Protein AF-A0A090SSH6-F1 (afdb_monomer_lite)

Organism: NCBI:txid990268

Secondary structure (DSSP, 8-state):
---TTSPP-PPS--HHHHHTTTT---EEEE-SSEEEEEETTTTEEEEEETTT--EEEEEE-TTEEEEEEETTEEEEEETTSEEEEE-TT--EEEEE-S----S------

Structure (mmCIF, N/CA/C/O backbone):
data_AF-A0A090SSH6-F1
#
_entry.id   AF-A0A090SSH6-F1
#
loop_
_atom_site.group_PDB
_atom_site.id
_atom_site.type_symbol
_atom_site.label_atom_id
_atom_site.label_alt_id
_atom_site.label_comp_id
_atom_site.label_asym_id
_atom_site.label_entity_id
_atom_site.label_seq_id
_atom_site.pdbx_PDB_ins_code
_atom_site.Cartn_x
_atom_site.Cartn_y
_atom_site.Cartn_z
_atom_site.occupancy
_atom_site.B_iso_or_equiv
_atom_site.auth_seq_id
_atom_site.auth_comp_id
_atom_site.auth_asym_id
_atom_site.auth_atom_id
_atom_site.pdbx_PDB_model_num
ATOM 1 N N . MET A 1 1 ? 2.438 -8.116 -13.417 1.00 80.06 1 MET A N 1
ATOM 2 C CA . MET A 1 1 ? 2.596 -9.106 -12.321 1.00 80.06 1 MET A CA 1
ATOM 3 C C . MET A 1 1 ? 3.509 -10.237 -12.759 1.00 80.06 1 MET A C 1
ATOM 5 O O . MET A 1 1 ? 3.360 -10.682 -13.889 1.00 80.06 1 MET A O 1
ATOM 9 N N . HIS A 1 2 ? 4.419 -10.680 -11.882 1.00 87.06 2 HIS A N 1
ATOM 10 C CA . HIS A 1 2 ? 5.346 -11.783 -12.164 1.00 87.06 2 HIS A CA 1
ATOM 11 C C . HIS A 1 2 ? 4.600 -13.090 -12.453 1.00 87.06 2 HIS A C 1
ATOM 13 O O . HIS A 1 2 ? 3.627 -13.421 -11.767 1.00 87.06 2 HIS A O 1
ATOM 19 N N . ARG A 1 3 ? 5.088 -13.850 -13.434 1.00 89.62 3 ARG A N 1
ATOM 20 C CA . ARG A 1 3 ? 4.666 -15.227 -13.694 1.00 89.62 3 ARG A CA 1
ATOM 21 C C . ARG A 1 3 ? 5.851 -16.166 -13.544 1.00 89.62 3 ARG A C 1
ATOM 23 O O . ARG A 1 3 ? 6.987 -15.818 -13.856 1.00 89.62 3 ARG A O 1
ATOM 30 N N . LYS A 1 4 ? 5.569 -17.388 -13.092 1.00 92.88 4 LYS A N 1
ATOM 31 C CA . LYS A 1 4 ? 6.589 -18.422 -12.905 1.00 92.88 4 LYS A CA 1
ATOM 32 C C . LYS A 1 4 ? 7.406 -18.603 -14.189 1.00 92.88 4 LYS A C 1
ATOM 34 O O . LYS A 1 4 ? 6.842 -18.895 -15.238 1.00 92.88 4 LYS A O 1
ATOM 39 N N . GLY A 1 5 ? 8.726 -18.487 -14.068 1.00 94.88 5 GLY A N 1
ATOM 40 C CA . GLY A 1 5 ? 9.667 -18.629 -15.183 1.00 94.88 5 GLY A CA 1
ATOM 41 C C . GLY A 1 5 ? 10.027 -17.319 -15.888 1.00 94.88 5 GLY A C 1
ATOM 42 O O . GLY A 1 5 ? 10.948 -17.317 -16.696 1.00 94.88 5 GLY A O 1
ATOM 43 N N . GLU A 1 6 ? 9.360 -16.211 -15.568 1.00 95.62 6 GLU A N 1
ATOM 44 C CA . GLU A 1 6 ? 9.753 -14.878 -16.029 1.00 95.62 6 GLU A CA 1
ATOM 45 C C . GLU A 1 6 ? 10.773 -14.248 -15.067 1.00 95.62 6 GLU A C 1
ATOM 47 O O . GLU A 1 6 ? 10.913 -14.664 -13.915 1.00 95.62 6 GLU A O 1
ATOM 52 N N . ALA A 1 7 ? 11.483 -13.215 -15.519 1.00 94.25 7 ALA A N 1
ATOM 53 C CA . ALA A 1 7 ? 12.326 -12.424 -14.629 1.00 94.25 7 ALA A CA 1
ATOM 54 C C . ALA A 1 7 ? 11.475 -11.700 -13.570 1.00 94.25 7 ALA A C 1
ATOM 56 O O . ALA A 1 7 ? 10.314 -11.344 -13.804 1.00 94.25 7 ALA A O 1
ATOM 57 N N . LEU A 1 8 ? 12.061 -11.463 -12.396 1.00 92.69 8 LEU A N 1
ATOM 58 C CA . LEU A 1 8 ? 11.502 -10.498 -11.457 1.00 92.69 8 LEU A CA 1
ATOM 59 C C . LEU A 1 8 ? 11.709 -9.104 -12.044 1.00 92.69 8 LEU A C 1
ATOM 61 O O . LEU A 1 8 ? 12.808 -8.769 -12.480 1.00 92.69 8 LEU A O 1
ATOM 65 N N . VAL A 1 9 ? 10.639 -8.317 -12.075 1.00 92.38 9 VAL A N 1
ATOM 66 C CA . VAL A 1 9 ? 10.686 -6.920 -12.499 1.00 92.38 9 VAL A CA 1
ATOM 67 C C . VAL A 1 9 ? 10.215 -6.073 -11.337 1.00 92.38 9 VAL A C 1
ATOM 69 O O . VAL A 1 9 ? 9.180 -6.371 -10.736 1.00 92.38 9 VAL A O 1
ATOM 72 N N . GLU A 1 10 ? 10.989 -5.043 -11.029 1.00 92.00 10 GLU A N 1
ATOM 73 C CA . GLU A 1 10 ? 10.680 -4.103 -9.963 1.00 92.00 10 GLU A CA 1
ATOM 74 C C . GLU A 1 10 ? 9.403 -3.316 -10.288 1.00 92.00 10 GLU A C 1
ATOM 76 O O . GLU A 1 10 ? 9.053 -3.091 -11.453 1.00 92.00 10 GLU A O 1
ATOM 81 N N . LEU A 1 11 ? 8.675 -2.942 -9.237 1.00 95.69 11 LEU A N 1
ATOM 82 C CA . LEU A 1 11 ? 7.655 -1.908 -9.353 1.00 95.69 11 LEU A CA 1
ATOM 83 C C . LEU A 1 11 ? 8.351 -0.550 -9.504 1.00 95.69 11 LEU A C 1
ATOM 85 O O . LEU A 1 11 ? 9.480 -0.377 -9.051 1.00 95.69 11 LEU A O 1
ATOM 89 N N . GLY A 1 12 ? 7.678 0.398 -10.148 1.00 96.75 12 GLY A N 1
ATOM 90 C CA . GLY A 1 12 ? 8.181 1.752 -10.336 1.00 96.75 12 GLY A CA 1
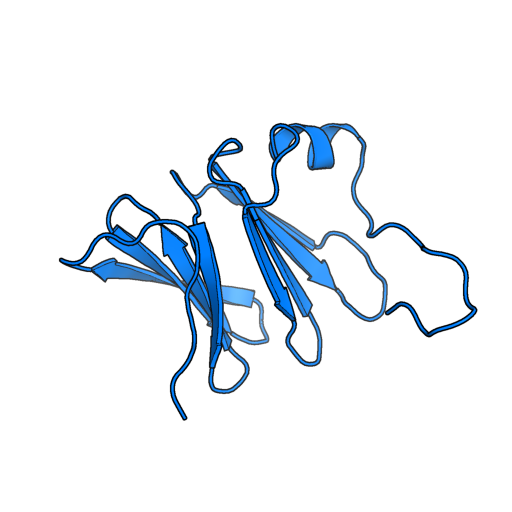ATOM 91 C C . GLY A 1 12 ? 8.382 2.501 -9.017 1.00 96.75 12 GLY A C 1
ATOM 92 O O . GLY A 1 12 ? 7.892 2.091 -7.962 1.00 96.75 12 GLY A O 1
ATOM 93 N N . GLY A 1 13 ? 9.088 3.623 -9.109 1.00 96.69 13 GLY A N 1
ATOM 94 C CA . GLY A 1 13 ? 9.514 4.449 -7.982 1.00 96.69 13 GLY A CA 1
ATOM 95 C C . GLY A 1 13 ? 11.006 4.737 -8.089 1.00 96.69 13 GLY A C 1
ATOM 96 O O . GLY A 1 13 ? 11.788 3.847 -8.427 1.00 96.69 13 GLY A O 1
ATOM 97 N N . GLU A 1 14 ? 11.388 5.976 -7.815 1.00 97.19 14 GLU A N 1
ATOM 98 C CA . GLU A 1 14 ? 12.792 6.379 -7.787 1.00 97.19 14 GLU A CA 1
ATOM 99 C C . GLU A 1 14 ? 13.477 5.851 -6.509 1.00 97.19 14 GLU A C 1
ATOM 101 O O . GLU A 1 14 ? 12.806 5.465 -5.542 1.00 97.19 14 GLU A O 1
ATOM 106 N N . PRO A 1 15 ? 14.818 5.807 -6.438 1.00 96.62 15 PRO A N 1
ATOM 107 C CA . PRO A 1 15 ? 15.522 5.376 -5.229 1.00 96.62 15 PRO A CA 1
ATOM 108 C C . PRO A 1 15 ? 15.075 6.114 -3.953 1.00 96.62 15 PRO A C 1
ATOM 110 O O . PRO A 1 15 ? 15.001 5.509 -2.881 1.00 96.62 15 PRO A O 1
ATOM 113 N N . GLU A 1 16 ? 14.728 7.398 -4.057 1.00 96.69 16 GLU A N 1
ATOM 114 C CA . GLU A 1 16 ? 14.222 8.221 -2.955 1.00 96.69 16 GLU A CA 1
ATOM 115 C C . GLU A 1 16 ? 12.825 7.783 -2.487 1.00 96.69 16 GLU A C 1
ATOM 117 O O . GLU A 1 16 ? 12.538 7.813 -1.286 1.00 96.69 16 GLU A O 1
ATOM 122 N N . ASP A 1 17 ? 11.974 7.325 -3.408 1.00 97.56 17 ASP A N 1
ATOM 123 C CA . ASP A 1 17 ? 10.653 6.775 -3.097 1.00 97.56 17 ASP A CA 1
ATOM 124 C C . ASP A 1 17 ? 10.787 5.500 -2.265 1.00 97.56 17 ASP A C 1
ATOM 126 O O . ASP A 1 17 ? 10.137 5.342 -1.229 1.00 97.56 17 ASP A O 1
ATOM 130 N N . TRP A 1 18 ? 11.701 4.612 -2.658 1.00 96.94 18 TRP A N 1
ATOM 131 C CA . TRP A 1 18 ? 12.002 3.397 -1.903 1.00 96.94 18 TRP A CA 1
ATOM 132 C C . TRP A 1 18 ? 12.676 3.691 -0.562 1.00 96.94 18 TRP A C 1
ATOM 134 O O . TRP A 1 18 ? 12.373 3.034 0.439 1.00 96.94 18 TRP A O 1
ATOM 144 N N . ALA A 1 19 ? 13.535 4.711 -0.494 1.00 97.00 19 ALA A N 1
ATOM 145 C CA . ALA A 1 19 ? 14.162 5.136 0.755 1.00 97.00 19 ALA A CA 1
ATOM 146 C C . ALA A 1 19 ? 13.122 5.556 1.809 1.00 97.00 19 ALA A C 1
ATOM 148 O O . ALA A 1 19 ? 13.324 5.318 3.004 1.00 97.00 19 ALA A O 1
ATOM 149 N N . ARG A 1 20 ? 11.959 6.085 1.394 1.00 97.25 20 ARG A N 1
ATOM 150 C CA . ARG A 1 20 ? 10.856 6.404 2.316 1.00 97.25 20 ARG A CA 1
ATOM 151 C C . ARG A 1 20 ? 10.268 5.197 3.044 1.00 97.25 20 ARG A C 1
ATOM 153 O O . ARG A 1 20 ? 9.676 5.385 4.104 1.00 97.25 20 ARG A O 1
ATOM 160 N N . PHE A 1 21 ? 10.435 3.980 2.529 1.00 97.69 21 PHE A N 1
ATOM 161 C CA . PHE A 1 21 ? 10.021 2.748 3.213 1.00 97.69 21 PHE A CA 1
ATOM 162 C C . PHE A 1 21 ? 11.015 2.311 4.295 1.00 97.69 21 PHE A C 1
ATOM 164 O O . PHE A 1 21 ? 10.782 1.308 4.970 1.00 97.69 21 PHE A O 1
ATOM 171 N N . ASN A 1 22 ? 12.134 3.027 4.465 1.00 97.19 22 ASN A N 1
ATOM 172 C CA . ASN A 1 22 ? 13.163 2.734 5.462 1.00 97.19 22 ASN A CA 1
ATOM 173 C C . ASN A 1 22 ? 13.568 1.243 5.467 1.00 97.19 22 ASN A C 1
ATOM 175 O O . ASN A 1 22 ? 13.644 0.590 6.513 1.00 97.19 22 ASN A O 1
ATOM 179 N N . HIS A 1 23 ? 13.736 0.694 4.257 1.00 94.19 23 HIS A N 1
ATOM 180 C CA . HIS A 1 23 ? 14.118 -0.696 3.985 1.00 94.19 23 HIS A CA 1
ATOM 181 C C . HIS A 1 23 ? 13.215 -1.762 4.629 1.00 94.19 23 HIS A C 1
ATOM 183 O O . HIS A 1 23 ? 13.665 -2.876 4.901 1.00 94.19 23 HIS A O 1
ATOM 189 N N . TYR A 1 24 ? 11.945 -1.443 4.891 1.00 95.44 24 TYR A N 1
ATOM 190 C CA . TYR A 1 24 ? 11.018 -2.377 5.516 1.00 95.44 24 TYR A CA 1
ATOM 191 C C . TYR A 1 24 ? 9.610 -2.253 4.944 1.00 95.44 24 TYR A C 1
ATOM 193 O O . TYR A 1 24 ? 8.974 -1.208 5.058 1.00 95.44 24 TYR A O 1
ATOM 201 N N . VAL A 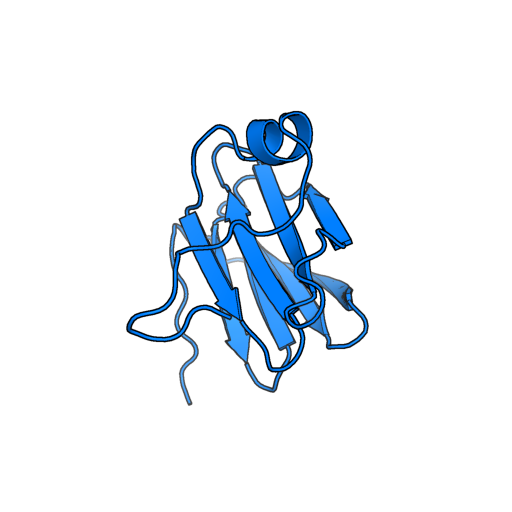1 25 ? 9.116 -3.353 4.379 1.00 95.56 25 VAL A N 1
ATOM 202 C CA . VAL A 1 25 ? 7.714 -3.530 3.998 1.00 95.56 25 VAL A CA 1
ATOM 203 C C . VAL A 1 25 ? 7.097 -4.523 4.975 1.00 95.56 25 VAL A C 1
ATOM 205 O O . VAL A 1 25 ? 7.596 -5.641 5.101 1.00 95.56 25 VAL A O 1
ATOM 208 N N . ALA A 1 26 ? 6.047 -4.114 5.686 1.00 94.62 26 ALA A N 1
ATOM 209 C CA . ALA A 1 26 ? 5.383 -4.974 6.664 1.00 94.62 26 ALA A CA 1
ATOM 210 C C . ALA A 1 26 ? 4.314 -5.850 6.026 1.00 94.62 26 ALA A C 1
ATOM 212 O O . ALA A 1 26 ? 4.264 -7.041 6.299 1.00 94.62 26 ALA A O 1
ATOM 213 N N . SER A 1 27 ? 3.458 -5.268 5.189 1.00 96.69 27 SER A N 1
ATOM 214 C CA . SER A 1 27 ? 2.305 -5.956 4.623 1.00 96.69 27 SER A CA 1
ATOM 215 C C . SER A 1 27 ? 2.062 -5.503 3.187 1.00 96.69 27 SER A C 1
ATOM 217 O O . SER A 1 27 ? 2.394 -4.377 2.811 1.00 96.69 27 SER A O 1
ATOM 219 N N . ILE A 1 28 ? 1.502 -6.399 2.375 1.00 96.50 28 ILE A N 1
ATOM 220 C CA . ILE A 1 28 ? 1.175 -6.153 0.970 1.00 96.50 28 ILE A CA 1
ATOM 221 C C . ILE A 1 28 ? -0.198 -6.748 0.679 1.00 96.50 28 ILE A C 1
ATOM 223 O O . ILE A 1 28 ? -0.499 -7.865 1.100 1.00 96.50 28 ILE A O 1
ATOM 227 N N . ALA A 1 29 ? -1.004 -6.035 -0.099 1.00 97.12 29 ALA A N 1
ATOM 228 C CA . ALA A 1 29 ? -2.214 -6.577 -0.696 1.00 97.12 29 ALA A CA 1
ATOM 229 C C . ALA A 1 29 ? -2.365 -6.080 -2.135 1.00 97.12 29 ALA A C 1
ATOM 231 O O . ALA A 1 29 ? -1.787 -5.066 -2.526 1.00 97.12 29 ALA A O 1
ATOM 232 N N . ALA A 1 30 ? -3.165 -6.785 -2.929 1.00 97.12 30 ALA A N 1
ATOM 233 C CA . ALA A 1 30 ? -3.445 -6.403 -4.305 1.00 97.12 30 ALA A CA 1
ATOM 234 C C . ALA A 1 30 ? -4.937 -6.545 -4.609 1.00 97.12 30 ALA A C 1
ATOM 236 O O . ALA A 1 30 ? -5.544 -7.563 -4.278 1.00 97.12 30 ALA A O 1
ATOM 237 N N . THR A 1 31 ? -5.505 -5.534 -5.260 1.00 96.81 31 THR A N 1
ATOM 238 C CA . THR A 1 31 ? -6.823 -5.610 -5.897 1.00 96.81 31 THR A CA 1
ATOM 239 C C . THR A 1 31 ? -6.659 -6.068 -7.351 1.00 96.81 31 THR A C 1
ATOM 241 O O . THR A 1 31 ? -5.577 -6.493 -7.788 1.00 96.81 31 THR A O 1
ATOM 244 N N . GLU A 1 32 ? -7.735 -5.989 -8.133 1.00 95.25 32 GLU A N 1
ATOM 245 C CA . GLU A 1 32 ? -7.666 -6.208 -9.577 1.00 95.25 32 GLU A CA 1
ATOM 246 C C . GLU A 1 32 ? -6.745 -5.197 -10.272 1.00 95.25 32 GLU A C 1
ATOM 248 O O . GLU A 1 32 ? -5.962 -5.600 -11.130 1.00 95.25 32 GLU A O 1
ATOM 253 N N . SER A 1 33 ? -6.771 -3.924 -9.861 1.00 96.81 33 SER A N 1
ATOM 254 C CA . SER A 1 33 ? -6.073 -2.821 -10.537 1.00 96.81 33 SER A CA 1
ATOM 255 C C . SER A 1 33 ? -4.834 -2.291 -9.815 1.00 96.81 33 SER A C 1
ATOM 257 O O . SER A 1 33 ? -3.954 -1.745 -10.472 1.00 96.81 33 SER A O 1
ATOM 259 N N . HIS A 1 34 ? -4.713 -2.478 -8.500 1.00 98.25 34 HIS A N 1
ATOM 260 C CA . HIS A 1 34 ? -3.671 -1.822 -7.708 1.00 98.25 34 HIS A CA 1
ATOM 261 C C . HIS A 1 34 ? -2.933 -2.784 -6.777 1.00 98.25 34 HIS A C 1
ATOM 263 O O . HIS A 1 34 ? -3.450 -3.834 -6.387 1.00 98.25 34 HIS A O 1
ATOM 269 N N . ILE A 1 35 ? -1.726 -2.389 -6.382 1.00 98.12 35 ILE A N 1
ATOM 270 C CA . ILE A 1 35 ? -0.929 -3.019 -5.324 1.00 98.12 35 ILE A CA 1
ATOM 271 C C . ILE A 1 35 ? -0.712 -1.976 -4.230 1.00 98.12 35 ILE A C 1
ATOM 273 O O . ILE A 1 35 ? -0.405 -0.830 -4.543 1.00 98.12 35 ILE A O 1
ATOM 277 N N . LEU A 1 36 ? -0.842 -2.368 -2.963 1.00 98.50 36 LEU A N 1
ATOM 278 C CA . LEU A 1 36 ? -0.521 -1.523 -1.816 1.00 98.50 36 LEU A CA 1
ATOM 279 C C . LEU A 1 36 ? 0.493 -2.228 -0.922 1.00 98.50 36 LEU A C 1
ATOM 281 O O . LEU A 1 36 ? 0.307 -3.399 -0.594 1.00 98.50 36 LEU A O 1
ATOM 285 N N . ALA A 1 37 ? 1.528 -1.502 -0.500 1.00 98.00 37 ALA A N 1
ATOM 286 C CA . ALA A 1 37 ? 2.516 -1.973 0.467 1.00 98.00 37 ALA A CA 1
ATOM 287 C C . ALA A 1 37 ? 2.656 -0.979 1.623 1.00 98.00 37 ALA A C 1
ATOM 289 O O . ALA A 1 37 ? 2.679 0.231 1.401 1.00 98.00 37 ALA A O 1
ATOM 290 N N . THR A 1 38 ? 2.770 -1.480 2.850 1.00 98.00 38 THR A N 1
ATOM 291 C CA . THR A 1 38 ? 2.889 -0.672 4.072 1.00 98.00 38 THR A CA 1
ATOM 292 C C . THR A 1 38 ? 4.301 -0.713 4.651 1.00 98.00 38 THR A C 1
ATOM 294 O O . THR A 1 38 ? 5.015 -1.707 4.520 1.00 98.00 38 THR A O 1
ATOM 297 N N . SER A 1 39 ? 4.696 0.357 5.340 1.00 97.50 39 SER A N 1
ATOM 298 C CA . SER A 1 39 ? 5.941 0.448 6.097 1.00 97.50 39 SER A CA 1
ATOM 299 C C . SER A 1 39 ? 5.728 1.153 7.442 1.00 97.50 39 SER A C 1
ATOM 301 O O . SER A 1 39 ? 5.644 2.385 7.491 1.00 97.50 39 SER A O 1
ATOM 303 N N . PRO A 1 40 ? 5.734 0.403 8.557 1.00 95.94 40 PRO A N 1
ATOM 304 C CA . PRO A 1 40 ? 5.737 0.973 9.898 1.00 95.94 40 PRO A CA 1
ATOM 305 C C . PRO A 1 40 ? 6.976 1.839 10.135 1.00 95.94 40 PRO A C 1
ATOM 307 O O . PRO A 1 40 ? 6.884 2.968 10.604 1.00 95.94 40 PRO A O 1
ATOM 310 N N . ARG A 1 41 ? 8.153 1.336 9.734 1.00 96.44 41 ARG A N 1
ATOM 311 C CA . ARG A 1 41 ? 9.440 2.026 9.921 1.00 96.44 41 ARG A CA 1
ATOM 312 C C . ARG A 1 41 ? 9.576 3.280 9.065 1.00 96.44 41 ARG A C 1
ATOM 314 O O . ARG A 1 41 ? 10.280 4.204 9.463 1.00 96.44 41 ARG A O 1
ATOM 321 N N . GLY A 1 42 ? 8.945 3.286 7.895 1.00 97.56 42 GLY A N 1
ATOM 322 C CA . GLY A 1 42 ? 8.853 4.433 6.999 1.00 97.56 42 GLY A CA 1
ATOM 323 C C . GLY A 1 42 ? 7.693 5.378 7.320 1.00 97.56 42 GLY A C 1
ATOM 324 O O . GLY A 1 42 ? 7.602 6.448 6.721 1.00 97.56 42 GLY A O 1
ATOM 325 N N . ASN A 1 43 ? 6.805 5.008 8.255 1.00 97.38 43 ASN A N 1
ATOM 326 C CA . ASN A 1 43 ? 5.555 5.715 8.548 1.00 97.38 43 ASN A CA 1
ATOM 327 C C . ASN A 1 43 ? 4.744 6.026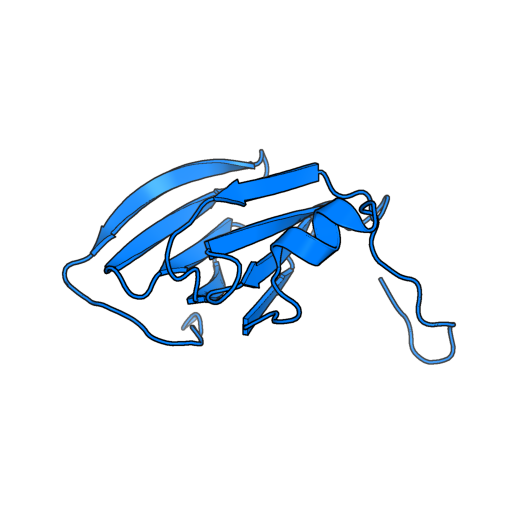 7.279 1.00 97.38 43 ASN A C 1
ATOM 329 O O . ASN A 1 43 ? 4.237 7.140 7.096 1.00 97.38 43 ASN A O 1
ATOM 333 N N . CYS A 1 44 ? 4.666 5.061 6.362 1.00 98.06 44 CYS A N 1
ATOM 334 C CA . CYS A 1 44 ? 4.066 5.280 5.057 1.00 98.06 44 CYS A CA 1
ATOM 335 C C . CYS A 1 44 ? 3.451 4.018 4.452 1.00 98.06 44 CYS A C 1
ATOM 337 O O . CYS A 1 44 ? 3.684 2.899 4.905 1.00 98.06 44 CYS A O 1
ATOM 339 N N . TYR A 1 45 ? 2.657 4.211 3.407 1.00 98.38 45 TYR A N 1
ATOM 340 C CA . TYR A 1 45 ? 2.279 3.153 2.482 1.00 98.38 45 TYR A CA 1
ATOM 341 C C . TYR A 1 45 ? 2.330 3.674 1.046 1.00 98.38 45 TYR A C 1
ATOM 343 O O . TYR A 1 45 ? 2.057 4.852 0.804 1.00 98.38 45 TYR A O 1
ATOM 351 N N . GLY A 1 46 ? 2.680 2.802 0.106 1.00 98.44 46 GLY A N 1
ATOM 352 C CA . GLY A 1 46 ? 2.707 3.103 -1.326 1.00 98.44 46 GLY A CA 1
ATOM 353 C C . GLY A 1 46 ? 1.597 2.388 -2.073 1.00 98.44 46 GLY A C 1
ATOM 354 O O . GLY A 1 46 ? 1.165 1.314 -1.651 1.00 98.44 46 GLY A O 1
ATOM 355 N N . ILE A 1 47 ? 1.149 2.990 -3.171 1.00 98.69 47 ILE A N 1
ATOM 356 C CA . ILE A 1 47 ? 0.166 2.422 -4.092 1.00 98.69 47 ILE A CA 1
ATOM 357 C C . ILE A 1 47 ? 0.759 2.429 -5.496 1.00 98.69 47 ILE A C 1
ATOM 359 O O . ILE A 1 47 ? 1.230 3.464 -5.963 1.00 98.69 47 ILE A O 1
ATOM 363 N N . TRP A 1 48 ? 0.690 1.287 -6.171 1.00 98.50 48 TRP A N 1
ATOM 364 C CA . TRP A 1 48 ? 1.136 1.119 -7.549 1.00 98.50 48 TRP A CA 1
ATOM 365 C C . TRP A 1 48 ? -0.020 0.689 -8.440 1.00 98.50 48 TRP A C 1
ATOM 367 O O . TRP A 1 48 ? -0.869 -0.107 -8.022 1.00 98.50 48 TRP A O 1
ATOM 377 N N . ASP A 1 49 ? -0.007 1.157 -9.685 1.00 97.81 49 ASP A N 1
ATOM 378 C CA . ASP A 1 49 ? -0.840 0.592 -10.739 1.00 97.81 49 ASP A CA 1
ATOM 379 C C . ASP A 1 49 ? -0.296 -0.789 -11.120 1.00 97.81 49 ASP A C 1
ATOM 381 O O . ASP A 1 49 ? 0.899 -0.982 -11.350 1.00 97.81 49 ASP A O 1
ATOM 385 N N . LYS A 1 50 ? -1.162 -1.796 -11.170 1.00 95.44 50 LYS A N 1
ATOM 386 C CA . LYS A 1 50 ? -0.746 -3.185 -11.400 1.00 95.44 50 LYS A CA 1
ATOM 387 C C . LYS A 1 50 ? -0.431 -3.478 -12.871 1.00 95.44 50 LYS A C 1
ATOM 389 O O . LYS A 1 50 ? 0.304 -4.434 -13.150 1.00 95.44 50 LYS A O 1
ATOM 394 N N . ALA A 1 51 ? -1.006 -2.710 -13.796 1.00 94.94 51 ALA A N 1
ATOM 395 C CA . ALA A 1 51 ? -0.836 -2.870 -15.234 1.00 94.94 51 ALA A CA 1
ATOM 396 C C . ALA A 1 51 ? 0.438 -2.169 -15.727 1.00 94.94 51 ALA A C 1
ATOM 398 O O . ALA A 1 51 ? 1.276 -2.818 -16.358 1.00 94.94 51 ALA A O 1
ATOM 399 N N . THR A 1 52 ? 0.619 -0.887 -15.402 1.00 96.19 52 THR A N 1
ATOM 400 C CA . THR A 1 52 ? 1.799 -0.099 -15.790 1.00 96.19 52 THR A CA 1
ATOM 401 C C . THR A 1 52 ? 2.995 -0.380 -14.882 1.00 96.19 52 THR A C 1
ATOM 403 O O . THR A 1 52 ? 4.134 -0.352 -15.354 1.00 96.19 52 THR A O 1
ATOM 406 N N . ARG A 1 53 ? 2.741 -0.791 -13.627 1.00 96.31 53 ARG A N 1
ATOM 407 C CA . ARG A 1 53 ? 3.712 -0.925 -12.519 1.00 96.31 53 ARG A CA 1
ATOM 408 C C . ARG A 1 53 ? 4.200 0.412 -11.981 1.00 96.31 53 ARG A C 1
ATOM 410 O O . ARG A 1 53 ? 5.121 0.423 -11.172 1.00 96.31 53 ARG A O 1
ATOM 417 N N . GLU A 1 54 ? 3.613 1.520 -12.406 1.00 97.88 54 GLU A N 1
ATOM 418 C CA . GLU A 1 54 ? 4.017 2.843 -11.950 1.00 97.88 54 GLU A CA 1
ATOM 419 C C . GLU A 1 54 ? 3.617 3.055 -10.491 1.00 97.88 54 GLU A C 1
ATOM 421 O O . GLU A 1 54 ? 2.552 2.618 -10.042 1.00 97.88 54 GLU A O 1
ATOM 426 N N . LEU A 1 55 ? 4.493 3.727 -9.746 1.00 98.44 55 LEU A N 1
ATOM 427 C CA . LEU A 1 55 ? 4.164 4.240 -8.426 1.00 98.44 55 LEU A CA 1
ATOM 428 C C . LEU A 1 55 ? 3.191 5.405 -8.599 1.00 98.44 55 LEU A C 1
ATOM 430 O O . LEU A 1 55 ? 3.521 6.399 -9.240 1.00 98.44 55 LEU A O 1
ATOM 434 N N . LEU A 1 56 ? 2.001 5.278 -8.020 1.00 98.44 56 LEU A N 1
ATOM 435 C CA . LEU A 1 56 ? 0.974 6.314 -8.085 1.00 98.44 56 LEU A CA 1
ATOM 436 C C . LEU A 1 56 ? 1.114 7.293 -6.923 1.00 98.44 56 LEU A C 1
ATOM 438 O O . LEU A 1 56 ? 1.063 8.505 -7.111 1.00 98.44 56 LEU A O 1
ATOM 442 N N . GLU A 1 57 ? 1.279 6.769 -5.706 1.00 97.88 57 GLU A N 1
ATOM 443 C CA . GLU A 1 57 ? 1.318 7.583 -4.494 1.00 97.88 57 GLU A CA 1
ATOM 444 C C . GLU A 1 57 ? 2.146 6.921 -3.387 1.00 97.88 57 GLU A C 1
ATOM 446 O O . GLU A 1 57 ? 2.071 5.707 -3.196 1.00 97.88 57 GLU A O 1
ATOM 451 N N . ILE A 1 58 ? 2.827 7.729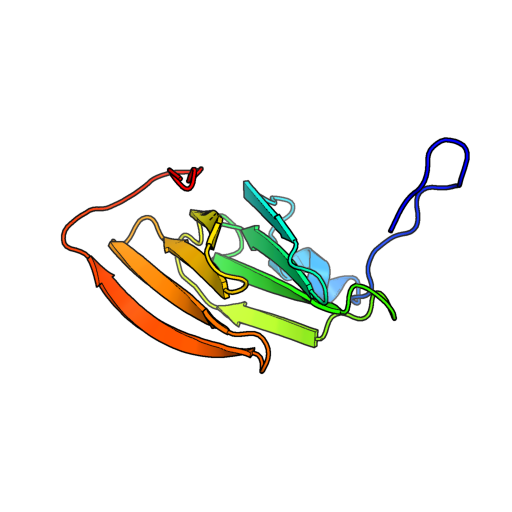 -2.563 1.00 98.44 58 ILE A N 1
ATOM 452 C CA . ILE A 1 58 ? 3.299 7.316 -1.232 1.00 98.44 58 ILE A CA 1
ATOM 453 C C . ILE A 1 58 ? 2.691 8.229 -0.172 1.00 98.44 58 ILE A C 1
ATOM 455 O O . ILE A 1 58 ? 3.082 9.389 -0.004 1.00 98.44 58 ILE A O 1
ATOM 459 N N . ASN A 1 59 ? 1.791 7.665 0.622 1.00 98.44 59 ASN A N 1
ATOM 460 C CA . ASN A 1 59 ? 1.028 8.367 1.640 1.00 98.44 59 ASN A CA 1
ATOM 461 C C . ASN A 1 59 ? 1.665 8.210 3.023 1.00 98.44 59 ASN A C 1
ATOM 463 O O . ASN A 1 59 ? 2.166 7.143 3.375 1.00 98.44 59 ASN A O 1
ATOM 467 N N . ALA A 1 60 ? 1.629 9.272 3.828 1.00 97.62 60 ALA A N 1
ATOM 468 C CA . ALA A 1 60 ? 2.066 9.219 5.219 1.00 97.62 60 ALA A CA 1
ATOM 469 C C . ALA A 1 60 ? 0.989 8.572 6.103 1.00 97.62 60 ALA A C 1
ATOM 471 O O . ALA A 1 60 ? -0.179 8.964 6.083 1.00 97.62 60 ALA A O 1
ATOM 472 N N . LEU A 1 61 ? 1.399 7.604 6.914 1.00 96.69 61 LE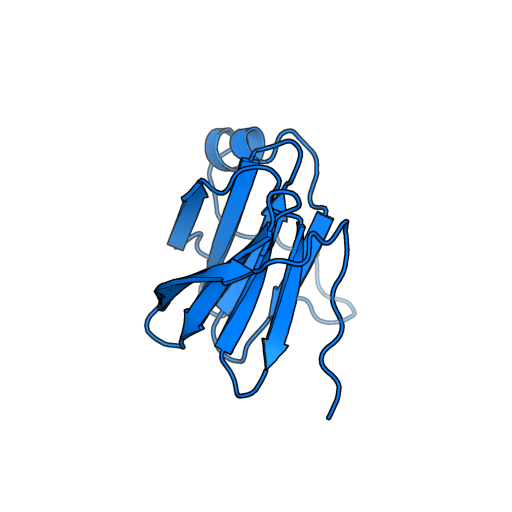U A N 1
ATOM 473 C CA . LEU A 1 61 ? 0.576 6.964 7.931 1.00 96.69 61 LEU A CA 1
ATOM 474 C C . LEU A 1 61 ? 1.510 6.471 9.042 1.00 96.69 61 LEU A C 1
ATOM 476 O O . LEU A 1 61 ? 2.244 5.508 8.820 1.00 96.69 61 LEU A O 1
ATOM 480 N N . PRO A 1 62 ? 1.511 7.121 10.219 1.00 95.25 62 PRO A N 1
ATOM 481 C CA . PRO A 1 62 ? 2.316 6.669 11.344 1.00 95.25 62 PRO A CA 1
ATOM 482 C C . PRO A 1 62 ? 2.046 5.203 11.649 1.00 95.25 62 PRO A C 1
ATOM 484 O O . PRO A 1 62 ? 0.884 4.802 11.719 1.00 95.25 62 PRO A O 1
ATOM 487 N N . ASP A 1 63 ? 3.109 4.425 11.813 1.00 94.81 63 ASP A N 1
ATOM 488 C CA . ASP A 1 63 ? 3.029 3.005 12.153 1.00 94.81 63 ASP A CA 1
ATOM 489 C C . ASP A 1 63 ? 2.099 2.194 11.223 1.00 94.81 63 ASP A C 1
ATOM 491 O O . ASP A 1 63 ? 1.310 1.357 11.669 1.00 94.81 63 ASP A O 1
ATOM 495 N N . ALA A 1 64 ? 2.134 2.498 9.916 1.00 96.19 64 ALA A N 1
ATOM 496 C CA . ALA A 1 64 ? 1.363 1.813 8.878 1.00 96.19 64 ALA A CA 1
ATOM 497 C C . ALA A 1 64 ? 1.647 0.307 8.893 1.00 96.19 64 ALA A C 1
ATOM 499 O O . ALA A 1 64 ? 2.714 -0.122 8.472 1.00 96.19 64 ALA A O 1
ATOM 500 N N . SER A 1 65 ? 0.688 -0.486 9.360 1.00 93.50 65 SER A N 1
ATOM 501 C CA . SER A 1 65 ? 0.886 -1.888 9.724 1.00 93.50 65 SER A CA 1
ATOM 502 C C . SER A 1 65 ? 0.292 -2.830 8.679 1.00 93.50 65 SER A C 1
ATOM 504 O O . SER A 1 65 ? 0.921 -3.084 7.654 1.00 93.50 65 SER A O 1
ATOM 506 N N . GLY A 1 66 ? -0.915 -3.349 8.901 1.00 95.69 66 GLY A N 1
ATOM 507 C CA . GLY A 1 66 ? -1.513 -4.362 8.038 1.00 95.69 66 GLY A CA 1
ATOM 508 C C . GLY A 1 66 ? -2.248 -3.751 6.857 1.00 95.69 66 GLY A C 1
ATOM 509 O O . GLY A 1 66 ? -2.831 -2.676 6.974 1.00 95.69 66 GLY A O 1
ATOM 510 N N . VAL A 1 67 ? -2.289 -4.466 5.735 1.00 97.56 67 VAL A N 1
ATOM 511 C CA . VAL A 1 67 ? -3.246 -4.195 4.658 1.00 97.56 67 VAL A CA 1
ATOM 512 C C . VAL A 1 67 ? -3.977 -5.474 4.264 1.00 97.56 67 VAL A C 1
ATOM 514 O O . VAL A 1 67 ? -3.379 -6.539 4.138 1.00 97.56 67 VAL A O 1
ATOM 517 N N . VAL A 1 68 ? -5.286 -5.362 4.046 1.00 97.12 68 VAL A N 1
ATOM 518 C CA . VAL A 1 68 ? -6.118 -6.406 3.429 1.00 97.12 68 VAL A CA 1
ATOM 519 C C . VAL A 1 68 ? -7.002 -5.816 2.347 1.00 97.12 68 VAL A C 1
ATOM 521 O O . VAL A 1 68 ? -7.303 -4.623 2.364 1.00 97.12 68 VAL A O 1
ATOM 524 N N . VAL A 1 69 ? -7.464 -6.674 1.441 1.00 97.25 69 VAL A N 1
ATOM 525 C CA . VAL A 1 69 ? -8.539 -6.343 0.505 1.00 97.25 69 VAL A CA 1
ATOM 526 C C . VAL A 1 69 ? -9.843 -6.953 1.002 1.00 97.25 69 VAL A C 1
ATOM 528 O O . VAL A 1 69 ? -9.899 -8.142 1.314 1.00 97.25 69 VAL A O 1
ATOM 531 N N . LYS A 1 70 ? -10.902 -6.145 1.054 1.00 95.75 70 LYS A N 1
ATOM 532 C CA . LYS A 1 70 ? -12.271 -6.601 1.308 1.00 95.75 70 LYS A CA 1
ATOM 533 C C . LYS A 1 70 ? -13.212 -5.857 0.372 1.00 95.75 70 LYS A C 1
ATOM 535 O O . LYS A 1 70 ? -13.143 -4.641 0.276 1.00 95.75 70 LYS A O 1
ATOM 540 N N . ASN A 1 71 ? -14.077 -6.588 -0.332 1.00 94.25 71 ASN A N 1
ATOM 541 C CA . ASN A 1 71 ? -15.022 -6.021 -1.306 1.00 94.25 71 ASN A CA 1
ATOM 542 C C . ASN A 1 71 ? -14.357 -5.121 -2.372 1.00 94.25 71 ASN A C 1
ATOM 544 O O . ASN A 1 71 ? -14.939 -4.131 -2.797 1.00 94.25 71 ASN A O 1
ATOM 548 N N . GLY A 1 72 ? -13.129 -5.452 -2.786 1.00 94.94 72 GLY A N 1
ATOM 549 C CA . GLY A 1 72 ? -12.369 -4.668 -3.768 1.00 94.94 72 GLY A CA 1
ATOM 550 C C . GLY A 1 72 ? -11.713 -3.395 -3.221 1.00 94.94 72 GLY A C 1
ATOM 551 O O . GLY A 1 72 ? -11.022 -2.714 -3.972 1.00 94.94 72 GLY A O 1
ATOM 552 N N . GLU A 1 73 ? -11.875 -3.093 -1.933 1.00 97.38 73 GLU A N 1
ATOM 553 C CA . GLU A 1 73 ? -11.263 -1.943 -1.265 1.00 97.38 73 GLU A CA 1
ATOM 554 C C . GLU A 1 73 ? -10.064 -2.383 -0.427 1.00 97.38 73 GLU A C 1
ATOM 556 O O . GLU A 1 73 ? -10.076 -3.458 0.183 1.00 97.38 73 GLU A O 1
ATOM 561 N N . PHE A 1 74 ? -9.040 -1.535 -0.342 1.00 98.19 74 PHE A N 1
ATOM 562 C CA . PHE A 1 74 ? -7.990 -1.718 0.651 1.00 98.19 74 PHE A CA 1
ATOM 563 C C . PHE A 1 74 ? -8.453 -1.219 2.010 1.00 98.19 74 PHE A C 1
ATOM 565 O O . PHE A 1 74 ? -9.063 -0.158 2.135 1.00 98.19 74 PHE A O 1
ATOM 572 N N . HIS A 1 75 ? -8.076 -1.961 3.041 1.00 97.12 75 HIS A N 1
ATOM 573 C CA . HIS A 1 75 ? -8.172 -1.542 4.426 1.00 97.12 75 HIS A CA 1
ATOM 574 C C . HIS A 1 75 ? -6.773 -1.601 5.028 1.00 97.12 75 HIS A C 1
ATOM 576 O O . HIS A 1 75 ? -6.210 -2.685 5.177 1.00 97.12 75 HIS A O 1
ATOM 582 N N . VAL A 1 76 ? -6.226 -0.433 5.351 1.00 97.12 76 VAL A N 1
ATOM 583 C CA . VAL A 1 76 ? -4.887 -0.263 5.918 1.00 97.12 76 VAL A CA 1
ATOM 584 C C . VAL A 1 76 ? -5.016 0.071 7.394 1.00 97.12 76 VAL A C 1
ATOM 586 O O . VAL A 1 76 ? -5.769 0.975 7.759 1.00 97.12 76 VAL A O 1
ATOM 589 N N . SER A 1 77 ? -4.284 -0.636 8.242 1.00 95.56 77 SER A N 1
ATOM 590 C CA . SER A 1 77 ? -4.245 -0.405 9.679 1.00 95.56 77 SER A CA 1
ATOM 591 C C . SER A 1 77 ? -2.981 0.324 10.103 1.00 95.56 77 SER A C 1
ATOM 593 O O . SER A 1 77 ? -1.995 0.413 9.371 1.00 95.56 77 SER A O 1
ATOM 595 N N . SER A 1 78 ? -3.024 0.868 11.309 1.00 94.25 78 SER A N 1
ATOM 596 C CA . SER A 1 78 ? -1.899 1.522 11.953 1.00 94.25 78 SER A CA 1
ATOM 597 C C . SER A 1 78 ? -1.896 1.180 13.439 1.00 94.25 78 SER A C 1
ATOM 599 O O . SER A 1 78 ? -2.968 1.099 14.054 1.00 94.25 78 SER A O 1
ATOM 601 N N . GLY A 1 79 ? -0.711 1.019 14.030 1.00 92.50 79 GLY A N 1
ATOM 602 C CA . GLY A 1 79 ? -0.586 0.685 15.451 1.00 92.50 79 GLY A CA 1
ATOM 603 C C . GLY A 1 79 ? -1.009 1.811 16.396 1.00 92.50 79 GLY A C 1
ATOM 604 O O . GLY A 1 79 ? -1.281 1.559 17.565 1.00 92.50 79 GLY A O 1
ATOM 605 N N . ILE A 1 80 ? -1.241 3.029 15.888 1.00 91.88 80 ILE A N 1
ATOM 606 C CA . ILE A 1 80 ? -1.908 4.100 16.652 1.00 91.88 80 ILE A CA 1
ATOM 607 C C . ILE A 1 80 ? -3.448 4.025 16.598 1.00 91.88 80 ILE A C 1
ATOM 609 O O . ILE A 1 80 ? -4.128 4.967 16.999 1.00 91.88 80 ILE A O 1
ATOM 613 N N . GLY A 1 81 ? -4.016 2.928 16.083 1.00 92.62 81 GLY A N 1
ATOM 614 C CA . GLY A 1 81 ? -5.463 2.684 16.016 1.00 92.62 81 GLY A CA 1
ATOM 615 C C . GLY A 1 81 ? -6.160 3.339 14.822 1.00 92.62 81 GLY A C 1
ATOM 616 O O . GLY A 1 81 ? -7.387 3.328 14.728 1.00 92.62 81 GLY A O 1
ATOM 617 N N . ARG A 1 82 ? -5.409 3.923 13.881 1.00 94.56 82 ARG A N 1
ATOM 618 C CA . ARG A 1 82 ? -5.977 4.508 12.661 1.00 94.56 82 ARG A CA 1
ATOM 619 C C . ARG A 1 82 ? -6.258 3.423 11.624 1.00 94.56 82 ARG A C 1
ATOM 621 O O . ARG A 1 82 ? -5.458 2.511 11.440 1.00 94.56 82 ARG A O 1
ATOM 628 N N . VAL A 1 83 ? -7.368 3.567 10.909 1.00 95.75 83 VAL A N 1
ATOM 629 C CA . VAL A 1 83 ? -7.710 2.729 9.758 1.00 95.75 83 VAL A CA 1
ATOM 630 C C . VAL A 1 83 ? -7.998 3.616 8.557 1.00 95.75 83 VAL A C 1
ATOM 632 O O . VAL A 1 83 ? -8.727 4.603 8.670 1.00 95.75 83 VAL A O 1
ATOM 635 N N . VAL A 1 84 ? -7.435 3.254 7.407 1.00 97.44 84 VAL A N 1
ATOM 636 C CA . VAL A 1 84 ? -7.664 3.920 6.124 1.00 97.44 84 VAL A CA 1
ATOM 637 C C . VAL A 1 84 ? -8.336 2.933 5.178 1.00 97.44 84 VAL A C 1
ATOM 639 O O . VAL A 1 84 ? -7.785 1.874 4.890 1.00 97.44 84 VAL A O 1
ATOM 642 N N . LYS A 1 85 ? -9.529 3.277 4.696 1.00 97.88 85 LYS A N 1
ATOM 643 C CA . LYS A 1 85 ? -10.193 2.592 3.584 1.00 97.88 85 LYS A CA 1
ATOM 644 C C . LYS A 1 85 ? -9.869 3.307 2.288 1.00 97.88 85 LYS A C 1
ATOM 646 O O . LYS A 1 85 ? -9.919 4.536 2.257 1.00 97.88 85 LYS A O 1
ATOM 651 N N . ILE A 1 86 ? -9.554 2.547 1.248 1.00 98.56 86 ILE A N 1
ATOM 652 C CA . ILE A 1 86 ? -9.184 3.076 -0.063 1.00 98.56 86 ILE A CA 1
ATOM 653 C C . ILE A 1 86 ? -9.964 2.301 -1.117 1.00 98.56 86 ILE A C 1
ATOM 655 O O . ILE A 1 86 ? -9.804 1.085 -1.234 1.00 98.56 86 ILE A O 1
ATOM 659 N N . ASN A 1 87 ? -10.823 3.001 -1.853 1.00 97.75 87 ASN A N 1
ATOM 660 C CA . ASN A 1 87 ? -11.628 2.394 -2.908 1.00 97.75 87 ASN A CA 1
ATOM 661 C C . ASN A 1 87 ? -10.853 2.309 -4.241 1.00 97.75 87 ASN A C 1
ATOM 663 O O . ASN A 1 87 ? -9.680 2.677 -4.325 1.00 97.75 87 ASN A O 1
ATOM 667 N N . ALA A 1 88 ? -11.517 1.819 -5.290 1.00 95.56 88 ALA A N 1
ATOM 668 C CA . ALA A 1 88 ? -10.914 1.643 -6.613 1.00 95.56 88 ALA A CA 1
ATOM 669 C C . ALA A 1 88 ? -10.459 2.958 -7.280 1.00 95.56 88 ALA A C 1
ATOM 671 O O . ALA A 1 88 ? -9.503 2.931 -8.050 1.00 95.56 88 ALA A O 1
ATOM 672 N N . ASP A 1 89 ? -11.088 4.087 -6.937 1.00 96.88 89 ASP A N 1
ATOM 673 C CA . ASP A 1 89 ? -10.738 5.433 -7.419 1.00 96.88 89 ASP A CA 1
ATOM 674 C C . ASP A 1 89 ? -9.658 6.104 -6.546 1.00 96.88 89 ASP A C 1
ATOM 676 O O . ASP A 1 89 ? -9.443 7.313 -6.619 1.00 96.88 89 ASP A O 1
ATOM 680 N N . LEU A 1 90 ? -9.015 5.333 -5.658 1.00 97.62 90 LEU A N 1
ATOM 681 C CA . LEU A 1 90 ? -8.030 5.787 -4.671 1.00 97.62 90 LEU A CA 1
ATOM 682 C C . LEU A 1 90 ? -8.552 6.845 -3.684 1.00 97.62 90 LEU A C 1
ATOM 684 O O . LEU A 1 90 ? -7.763 7.485 -2.975 1.00 97.62 90 LEU A O 1
ATOM 688 N N . ALA A 1 91 ? -9.877 6.989 -3.574 1.00 98.00 91 ALA A N 1
ATOM 689 C CA . ALA A 1 91 ? -10.511 7.846 -2.586 1.00 98.00 91 ALA A CA 1
ATOM 690 C C . ALA A 1 91 ? -10.356 7.234 -1.190 1.00 98.00 91 ALA A C 1
ATOM 692 O O . ALA A 1 91 ? -10.605 6.045 -0.974 1.00 98.00 91 ALA A O 1
ATOM 693 N N . LYS A 1 92 ? -9.938 8.068 -0.231 1.00 98.12 92 LYS A N 1
ATOM 694 C CA . LYS A 1 92 ? -9.517 7.632 1.104 1.00 98.12 92 LYS A CA 1
ATOM 695 C C . LYS A 1 92 ? -10.538 8.057 2.150 1.00 98.12 92 LYS A C 1
ATOM 697 O O . LYS A 1 92 ? -10.880 9.233 2.252 1.00 98.12 92 LYS A O 1
ATOM 702 N N . GLN A 1 93 ? -10.968 7.117 2.981 1.00 98.00 93 GLN A N 1
ATOM 703 C CA . GLN A 1 93 ? -11.734 7.394 4.194 1.00 98.00 93 GLN A CA 1
ATOM 704 C C . GLN A 1 93 ? -10.935 6.937 5.406 1.00 98.00 93 GLN A C 1
ATOM 706 O O . GLN A 1 93 ? -10.499 5.791 5.475 1.00 98.00 93 GLN A O 1
ATOM 711 N N . THR A 1 94 ? -10.744 7.830 6.373 1.00 96.75 94 THR A N 1
ATOM 712 C CA . THR A 1 94 ? -9.975 7.537 7.585 1.00 96.75 94 THR A CA 1
ATOM 713 C C . THR A 1 94 ? -10.882 7.555 8.800 1.00 96.75 94 THR A C 1
ATOM 715 O O . THR A 1 94 ? -11.694 8.463 8.957 1.00 96.75 94 THR A O 1
ATOM 718 N N . PHE A 1 95 ? -10.704 6.584 9.688 1.00 94.69 95 PHE A N 1
ATOM 719 C CA . PHE A 1 95 ? -11.339 6.575 10.999 1.00 94.69 95 PHE A CA 1
ATOM 720 C C . PHE A 1 95 ? -10.362 6.098 12.074 1.00 94.69 95 PHE A C 1
ATOM 722 O O . PHE A 1 95 ? -9.332 5.486 11.784 1.00 94.69 95 PHE A O 1
ATOM 729 N N . VAL A 1 96 ? -10.679 6.417 13.326 1.00 93.50 96 VAL A N 1
ATOM 730 C CA . VAL A 1 96 ? -9.932 5.957 14.498 1.00 93.50 96 VAL A CA 1
ATOM 731 C C . VAL A 1 96 ? -10.731 4.843 15.157 1.00 93.50 96 VAL A C 1
ATOM 733 O O . VAL A 1 96 ? -11.913 5.000 15.455 1.00 93.50 96 VAL A O 1
ATOM 736 N N . SER A 1 97 ? -10.078 3.708 15.346 1.00 87.62 97 SER A N 1
ATOM 737 C CA . SER A 1 97 ? -10.574 2.572 16.104 1.00 87.62 97 SER A CA 1
ATOM 738 C C . SER A 1 97 ? -10.124 2.692 17.558 1.00 87.62 97 SER A C 1
ATOM 740 O O . SER A 1 97 ? -9.039 3.193 17.840 1.00 87.62 97 SER A O 1
ATOM 742 N N . GLY A 1 98 ? -10.927 2.170 18.488 1.00 88.38 98 GLY A N 1
ATOM 743 C CA . GLY A 1 98 ? -10.478 1.936 19.866 1.00 88.38 98 GLY A CA 1
ATOM 744 C C . GLY A 1 98 ? -9.518 0.746 20.000 1.00 88.38 98 GLY A C 1
ATOM 745 O O . GLY A 1 98 ? -9.033 0.473 21.092 1.00 88.38 98 GLY A O 1
ATOM 746 N N . ILE A 1 99 ? -9.268 0.024 18.905 1.00 85.25 99 ILE A N 1
ATOM 747 C CA . ILE A 1 99 ? -8.373 -1.130 18.833 1.00 85.25 99 ILE A CA 1
ATOM 748 C C . ILE A 1 99 ? -7.102 -0.709 18.102 1.00 85.25 99 ILE A C 1
ATOM 750 O O . ILE A 1 99 ? -7.167 -0.091 17.040 1.00 85.25 99 ILE A O 1
ATOM 754 N N . GLN A 1 100 ? -5.961 -1.074 18.675 1.00 85.06 100 GLN A N 1
ATOM 755 C CA . GLN A 1 100 ? -4.651 -0.956 18.052 1.00 85.06 100 GLN A CA 1
ATOM 756 C C . GLN A 1 100 ? -4.246 -2.326 17.526 1.00 85.06 100 GLN A C 1
ATOM 758 O O . GLN A 1 100 ? -4.471 -3.341 18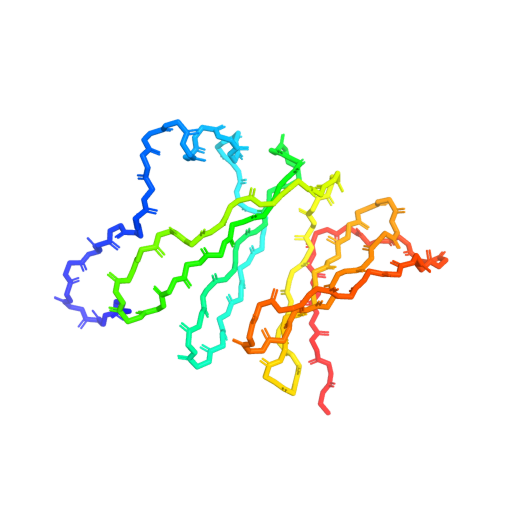.185 1.00 85.06 100 GLN A O 1
ATOM 763 N N . TRP A 1 101 ? -3.678 -2.350 16.329 1.00 81.38 101 TRP A N 1
ATOM 764 C CA . TRP A 1 101 ? -3.225 -3.579 15.698 1.00 81.38 101 TRP A CA 1
ATOM 765 C C . TRP A 1 101 ? -1.757 -3.454 15.375 1.00 81.38 101 TRP A C 1
ATOM 767 O O . TRP A 1 101 ? -1.345 -2.440 14.815 1.00 81.38 101 TRP A O 1
ATOM 777 N N . ASP A 1 102 ? -1.006 -4.506 15.661 1.00 76.00 102 ASP A N 1
ATOM 778 C CA . ASP A 1 102 ? 0.326 -4.665 15.122 1.00 76.00 102 ASP A CA 1
ATOM 779 C C . ASP A 1 102 ? 0.293 -5.562 13.871 1.00 76.00 102 ASP A C 1
ATOM 781 O O . ASP A 1 102 ? -0.497 -6.495 13.716 1.00 76.00 102 ASP A O 1
ATOM 785 N N . ASN A 1 103 ? 1.177 -5.241 12.932 1.00 72.12 103 ASN A N 1
ATOM 786 C CA . ASN A 1 103 ? 1.616 -6.128 11.861 1.00 72.12 103 ASN A CA 1
ATOM 787 C C . ASN A 1 103 ? 0.580 -6.497 10.770 1.00 72.12 103 ASN A C 1
ATOM 789 O O . ASN A 1 103 ? 0.517 -5.796 9.767 1.00 72.12 103 ASN A O 1
ATOM 793 N N . HIS A 1 104 ? -0.187 -7.589 10.890 1.00 85.00 104 HIS A N 1
ATOM 794 C CA . HIS A 1 104 ? -0.961 -8.168 9.774 1.00 85.00 104 HIS A CA 1
ATOM 795 C C . HIS A 1 104 ? -2.460 -8.278 10.055 1.00 85.00 104 HIS A C 1
ATOM 797 O O . HIS A 1 104 ? -2.888 -8.624 11.152 1.00 85.00 104 HIS A O 1
ATOM 803 N N . TRP A 1 105 ? -3.267 -8.057 9.016 1.00 91.25 105 TRP A N 1
ATOM 804 C CA . TRP A 1 105 ? -4.709 -8.290 9.034 1.00 91.25 105 TRP A CA 1
ATOM 805 C C . TRP A 1 105 ? -5.081 -9.466 8.134 1.00 91.25 105 TRP A C 1
ATOM 807 O O . TRP A 1 105 ? -4.388 -9.795 7.175 1.00 91.25 105 TRP A O 1
ATOM 817 N N . SER A 1 106 ? -6.212 -10.095 8.430 1.00 89.88 106 SER A N 1
ATOM 818 C CA . SER A 1 106 ? -6.855 -11.066 7.547 1.00 89.88 106 SER A CA 1
ATOM 819 C C . SER A 1 106 ? -8.340 -10.749 7.478 1.00 89.88 106 SER A C 1
ATOM 821 O O . SER A 1 106 ? -8.987 -10.539 8.504 1.00 89.88 106 SER A O 1
ATOM 823 N N . ALA A 1 107 ? -8.879 -10.669 6.264 1.00 90.12 107 ALA A N 1
ATOM 824 C CA . ALA A 1 107 ? -10.306 -10.482 6.067 1.00 90.12 107 ALA A CA 1
ATOM 825 C C . ALA A 1 107 ? -11.017 -11.829 6.246 1.00 90.12 107 ALA A C 1
ATOM 827 O O . ALA A 1 107 ? -10.688 -12.798 5.568 1.00 90.12 107 ALA A O 1
ATOM 828 N N . ILE A 1 108 ? -11.991 -11.881 7.154 1.00 88.00 108 ILE A N 1
ATOM 829 C CA . ILE A 1 108 ? -12.888 -13.032 7.292 1.00 88.00 108 ILE A CA 1
ATOM 830 C C . ILE A 1 108 ? -14.042 -12.847 6.299 1.00 88.00 108 ILE A C 1
ATOM 832 O O . ILE A 1 108 ? -14.628 -11.754 6.231 1.00 88.00 108 ILE A O 1
ATOM 836 N N . THR A 1 109 ? -14.310 -13.901 5.529 1.00 75.25 109 THR A N 1
ATOM 837 C CA . THR A 1 109 ? -15.407 -14.024 4.556 1.00 75.25 109 THR A CA 1
ATOM 838 C C . THR A 1 109 ? -16.578 -14.781 5.145 1.00 75.25 109 THR A C 1
ATOM 840 O O . THR A 1 109 ? -16.311 -15.850 5.742 1.00 75.25 109 THR A O 1
#

Sequence (109 aa):
MHRKGEALVELGGEPEDWARFNHYVASIAATESHILATSPRGNCYGIWDKATRELLEINALPDASGVVVKNGEFHVSSGIGRVVKINADLAKQTFVSGIQWDNHWSAIT

Radius of gyration: 13.6 Å; chains: 1; bounding box: 31×28×36 Å

pLDDT: mean 94.66, std 5.0, range [72.12, 98.69]

InterPro domains:
  IPR008311 Uncharacterised conserved protein UCP028101 [PF07433] (1-107)

Foldseek 3Di:
DDDPPDDDDAQADDPVRVVLLVPDWQEWDDFPFKIKTWHQPSQWIWIAGPPVSHTDDIGGHHQFAEWDDDPRWIWIAHQQQKIWIQHPVRDIDIDGHPDGDHGYDDDDD